Protein AF-F1LEI9-F1 (afdb_monomer)

Radius of gyration: 20.8 Å; Cα contacts (8 Å, |Δi|>4): 125; chains: 1; bounding box: 75×40×51 Å

Mean predicted aligned error: 13.38 Å

Secondary structure (DSSP, 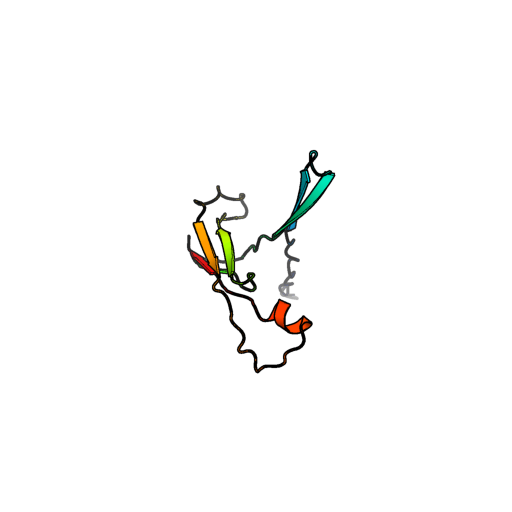8-state):
------------------EEEEEEEETTTTEEEEEEEE------S-SEEEEEEEETT-EEEE----EETTEEPPPPPPEEEEPPP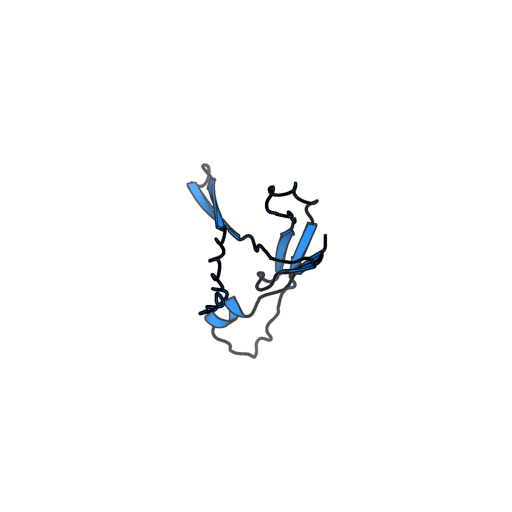----TT----HHHHHHH-EE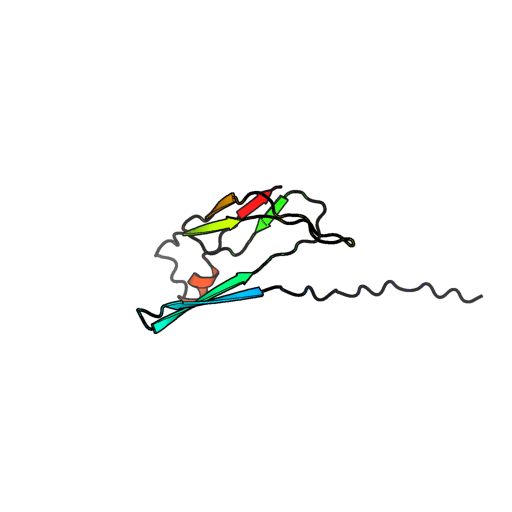EEEEE-

Foldseek 3Di:
DDDDDDDDDPPPPPPDFDKDWDWDADPVVRDIDIDIDTDDDDDDPAQKDKDKQAAAQDKDWDWDWDADPVGIHDIDDIDIDHHHFDDDPPPPPDPPVVVRRVRMGMDMDGD

Structure (mmCIF, N/CA/C/O backbone):
data_AF-F1LEI9-F1
#
_entry.id   AF-F1LEI9-F1
#
loop_
_atom_site.group_PDB
_atom_site.id
_atom_site.type_symbol
_atom_site.label_atom_id
_atom_site.label_alt_id
_atom_site.label_comp_id
_atom_site.label_asym_id
_atom_site.label_entity_id
_atom_site.label_seq_id
_atom_site.pdbx_PDB_ins_code
_atom_site.Cartn_x
_atom_site.Cartn_y
_atom_site.Cartn_z
_atom_site.occupancy
_atom_site.B_iso_or_equiv
_atom_site.auth_seq_id
_atom_site.auth_comp_id
_atom_site.auth_asym_id
_atom_site.auth_atom_id
_atom_site.pdbx_PDB_model_num
ATOM 1 N N . MET A 1 1 ? -43.268 31.889 10.400 1.00 44.09 1 MET A N 1
ATOM 2 C CA . MET A 1 1 ? -42.660 30.553 10.271 1.00 44.09 1 MET A CA 1
ATOM 3 C C . MET A 1 1 ? -41.885 30.557 8.975 1.00 44.09 1 MET A C 1
ATOM 5 O O . MET A 1 1 ? -42.514 30.563 7.929 1.00 44.09 1 MET A O 1
ATOM 9 N N . ASP A 1 2 ? -40.563 30.660 9.047 1.00 32.91 2 ASP A N 1
ATOM 10 C CA . ASP A 1 2 ? -39.696 30.488 7.885 1.00 32.91 2 ASP A CA 1
ATOM 11 C C . ASP A 1 2 ? -38.707 29.372 8.232 1.00 32.91 2 ASP A C 1
ATOM 13 O O . ASP A 1 2 ? -37.958 29.467 9.205 1.00 32.91 2 ASP A O 1
ATOM 17 N N . SER A 1 3 ? -38.838 28.248 7.531 1.00 44.34 3 SER A N 1
ATOM 18 C CA . SER A 1 3 ? -38.078 27.021 7.759 1.00 44.34 3 SER A CA 1
ATOM 19 C C . SER A 1 3 ? -36.991 26.962 6.697 1.00 44.34 3 SER A C 1
ATOM 21 O O . SER A 1 3 ? -37.179 26.410 5.617 1.00 44.34 3 SER A O 1
ATOM 23 N N . THR A 1 4 ? -35.849 27.586 6.982 1.00 45.56 4 THR A N 1
ATOM 24 C CA . THR A 1 4 ? -34.667 27.455 6.128 1.00 45.56 4 THR A CA 1
ATOM 25 C C . THR A 1 4 ? -33.970 26.139 6.466 1.00 45.56 4 THR A C 1
ATOM 27 O O . THR A 1 4 ? -33.254 26.024 7.460 1.00 45.56 4 THR A O 1
ATOM 30 N N . THR A 1 5 ? -34.206 25.121 5.642 1.00 51.44 5 THR A N 1
ATOM 31 C CA . THR A 1 5 ? -33.460 23.858 5.646 1.00 51.44 5 THR A CA 1
ATOM 32 C C . THR A 1 5 ? -31.977 24.113 5.347 1.00 51.44 5 THR A C 1
ATOM 34 O O . THR A 1 5 ? -31.674 24.693 4.300 1.00 51.44 5 THR A O 1
ATOM 37 N N . PRO A 1 6 ? -31.033 23.674 6.200 1.00 50.72 6 PRO A N 1
ATOM 38 C CA . PRO A 1 6 ? -29.614 23.824 5.915 1.00 50.72 6 PRO A CA 1
ATOM 39 C C . PRO A 1 6 ? -29.203 22.848 4.807 1.00 50.72 6 PRO A C 1
ATOM 41 O O . PRO A 1 6 ? -29.261 21.629 4.965 1.00 50.72 6 PRO A O 1
ATOM 44 N N . VAL A 1 7 ? -28.789 23.398 3.667 1.00 54.12 7 VAL A N 1
ATOM 45 C CA . VAL A 1 7 ? -28.203 22.637 2.560 1.00 54.12 7 VAL A CA 1
ATOM 46 C C . VAL A 1 7 ? -26.881 22.026 3.049 1.00 54.12 7 VAL A C 1
ATOM 48 O O . VAL A 1 7 ? -26.047 22.765 3.580 1.00 54.12 7 VAL A O 1
ATOM 51 N N . PRO A 1 8 ? -26.645 20.708 2.908 1.00 52.75 8 PRO A N 1
ATOM 52 C CA . PRO A 1 8 ? -25.402 20.102 3.362 1.00 52.75 8 PRO A CA 1
ATOM 53 C C . PRO A 1 8 ? -24.244 20.598 2.493 1.00 52.75 8 PRO A C 1
ATOM 55 O O . PRO A 1 8 ? -24.089 20.218 1.332 1.00 52.75 8 PRO A O 1
ATOM 58 N N . VAL A 1 9 ? -23.409 21.462 3.067 1.00 52.31 9 VAL A N 1
ATOM 59 C CA . VAL A 1 9 ? -22.141 21.874 2.466 1.00 52.31 9 VAL A CA 1
ATOM 60 C C . VAL A 1 9 ? -21.213 20.661 2.486 1.00 52.31 9 VAL A C 1
ATOM 62 O O . VAL A 1 9 ? -20.591 20.353 3.501 1.00 52.31 9 VAL A O 1
ATOM 65 N N . THR A 1 10 ? -21.107 19.949 1.363 1.00 50.00 10 THR A N 1
ATOM 66 C CA . THR A 1 10 ? -20.061 18.936 1.170 1.00 50.00 10 THR A CA 1
ATOM 67 C C . THR A 1 10 ? -18.702 19.626 1.116 1.00 50.00 10 THR A C 1
ATOM 69 O O . THR A 1 10 ? -18.202 20.000 0.053 1.00 50.00 10 THR A O 1
ATOM 72 N N . VAL A 1 11 ? -18.089 19.800 2.286 1.00 48.75 11 VAL A N 1
ATOM 73 C CA . VAL A 1 11 ? -16.675 20.138 2.409 1.00 48.75 11 VAL A CA 1
ATOM 74 C C . VAL A 1 11 ? -15.899 18.968 1.811 1.00 48.75 11 VAL A C 1
ATOM 76 O O . VAL A 1 11 ? -15.774 17.908 2.422 1.00 48.75 11 VAL A O 1
ATOM 79 N N . LYS A 1 12 ? -15.388 19.135 0.587 1.00 47.31 12 LYS A N 1
ATOM 80 C CA . LYS A 1 12 ? -14.403 18.210 0.017 1.00 47.31 12 LYS A CA 1
ATOM 81 C C . LYS A 1 12 ? -13.141 18.332 0.863 1.00 47.31 12 LYS A C 1
ATOM 83 O O . LYS A 1 12 ? -12.296 19.184 0.593 1.00 47.31 12 LYS A O 1
ATOM 88 N N . SER A 1 13 ? -13.053 17.521 1.917 1.00 47.50 13 SER A N 1
ATOM 89 C CA . SER A 1 13 ? -11.868 17.423 2.761 1.00 47.50 13 SER A CA 1
ATOM 90 C C . SER A 1 13 ? -10.670 17.177 1.849 1.00 47.50 13 SER A C 1
ATOM 92 O O . SER A 1 13 ? -10.589 16.159 1.155 1.00 47.50 13 SER A O 1
ATOM 94 N N . ARG A 1 14 ? -9.776 18.167 1.760 1.00 53.50 14 ARG A N 1
ATOM 95 C CA . ARG A 1 14 ? -8.536 18.026 1.003 1.00 53.50 14 ARG A CA 1
ATOM 96 C C . ARG A 1 14 ? -7.687 17.012 1.746 1.00 53.50 14 ARG A C 1
ATOM 98 O O . ARG A 1 14 ? -7.051 17.328 2.746 1.00 53.50 14 ARG A O 1
ATOM 105 N N . ARG A 1 15 ? -7.708 15.783 1.239 1.00 58.03 15 ARG A N 1
ATOM 106 C CA . ARG A 1 15 ? -6.944 14.670 1.780 1.00 58.03 15 ARG A CA 1
ATOM 107 C C . ARG A 1 15 ? -5.463 15.030 1.800 1.00 58.03 15 ARG A C 1
ATOM 109 O O . ARG A 1 15 ? -4.865 15.267 0.746 1.00 58.03 15 ARG A O 1
ATOM 116 N N . LYS A 1 16 ? -4.877 15.109 2.993 1.00 56.00 16 LYS A N 1
ATOM 117 C CA . LYS A 1 16 ? -3.456 15.409 3.160 1.00 56.00 16 LYS A CA 1
ATOM 118 C C . LYS A 1 16 ? -2.679 14.192 2.665 1.00 56.00 16 LYS A C 1
ATOM 120 O O . LYS A 1 16 ? -2.587 13.196 3.370 1.00 56.00 16 LYS A O 1
ATOM 125 N N . ARG A 1 17 ? -2.163 14.245 1.432 1.00 60.47 17 ARG A N 1
ATOM 126 C CA . ARG A 1 17 ? -1.256 13.212 0.914 1.00 60.47 17 ARG A CA 1
ATOM 127 C C . ARG A 1 17 ? -0.028 13.191 1.819 1.00 60.47 17 ARG A C 1
ATOM 129 O O . ARG A 1 17 ? 0.762 14.131 1.799 1.00 60.47 17 ARG A O 1
ATOM 136 N N . GLN A 1 18 ? 0.084 12.169 2.660 1.00 61.84 18 GLN A N 1
ATOM 137 C CA . GLN A 1 18 ? 1.269 11.970 3.479 1.00 61.84 18 GLN A CA 1
ATOM 138 C C . GLN A 1 18 ? 2.317 11.279 2.608 1.00 61.84 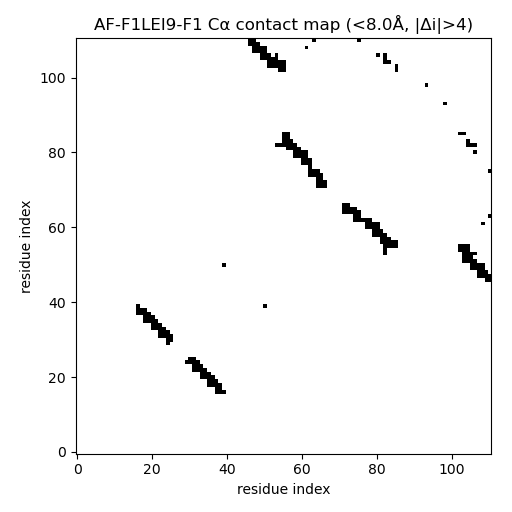18 GLN A C 1
ATOM 140 O O . GLN A 1 18 ? 2.272 10.069 2.390 1.00 61.84 18 GLN A O 1
ATOM 145 N N . THR A 1 19 ? 3.224 12.082 2.060 1.00 70.81 19 THR A N 1
ATOM 146 C CA . THR A 1 19 ? 4.416 11.608 1.360 1.00 70.81 19 THR A CA 1
ATOM 147 C C . THR A 1 19 ? 5.596 11.715 2.315 1.00 70.81 19 THR A C 1
ATOM 149 O O . THR A 1 19 ? 5.870 12.793 2.840 1.00 70.81 19 THR A O 1
ATOM 152 N N . TRP A 1 20 ? 6.292 10.606 2.534 1.00 76.00 20 TRP A N 1
ATOM 153 C CA . TRP A 1 20 ? 7.511 10.563 3.333 1.00 76.00 20 TRP A CA 1
ATOM 154 C C . TRP A 1 20 ? 8.718 10.483 2.402 1.00 76.00 20 TRP A C 1
ATOM 156 O O . TRP A 1 20 ? 8.771 9.622 1.526 1.00 76.00 20 TRP A O 1
ATOM 166 N N . LEU A 1 21 ? 9.686 11.378 2.592 1.00 83.19 21 LEU A N 1
ATOM 167 C CA . LEU A 1 21 ? 10.957 11.370 1.873 1.00 83.19 21 LEU A CA 1
ATOM 168 C C . LEU A 1 21 ? 12.050 10.903 2.831 1.00 83.19 21 LEU A C 1
ATOM 170 O O . LEU A 1 21 ? 12.310 11.558 3.838 1.00 83.19 21 LEU A O 1
ATOM 174 N N . PHE A 1 22 ? 12.694 9.785 2.514 1.00 82.31 22 PHE A N 1
ATOM 175 C CA . PHE A 1 22 ? 13.875 9.317 3.235 1.00 82.31 22 PHE A CA 1
ATOM 176 C C . PHE A 1 22 ? 15.110 9.601 2.395 1.00 82.31 22 PHE A C 1
ATOM 178 O O . PHE A 1 22 ? 15.193 9.157 1.250 1.00 82.31 22 PHE A O 1
ATOM 185 N N . VAL A 1 23 ? 16.063 10.328 2.970 1.00 89.62 23 VAL A N 1
ATOM 186 C CA . VAL A 1 23 ? 17.367 10.590 2.360 1.00 89.62 23 VAL A CA 1
ATOM 187 C C . VAL A 1 23 ? 18.395 9.741 3.091 1.00 89.62 23 VAL A C 1
ATOM 189 O O . VAL A 1 23 ? 18.549 9.865 4.303 1.00 89.62 23 VAL A O 1
ATOM 192 N N . THR A 1 24 ? 19.079 8.860 2.372 1.00 89.38 24 THR A N 1
ATOM 193 C CA . THR A 1 24 ? 20.210 8.095 2.905 1.00 89.38 24 THR A CA 1
ATOM 194 C C . THR A 1 24 ? 21.489 8.646 2.300 1.00 89.38 24 THR A C 1
ATOM 196 O O . THR A 1 24 ? 21.611 8.656 1.076 1.00 89.38 24 THR A O 1
ATOM 199 N N . HIS A 1 25 ? 22.432 9.071 3.133 1.00 91.44 25 HIS A N 1
ATOM 200 C CA . HIS A 1 25 ? 23.778 9.444 2.703 1.00 91.44 25 HIS A CA 1
ATOM 201 C C . HIS A 1 25 ? 24.731 8.289 2.993 1.00 91.44 25 HIS A C 1
ATOM 203 O O . HIS A 1 25 ? 24.749 7.764 4.107 1.00 91.44 25 HIS A O 1
ATOM 209 N N . ASP A 1 26 ? 25.473 7.869 1.981 1.00 90.81 26 ASP A N 1
ATOM 210 C CA . ASP A 1 26 ? 26.567 6.923 2.115 1.00 90.81 26 ASP A CA 1
ATOM 211 C C . ASP A 1 26 ? 27.864 7.718 2.276 1.00 90.81 26 ASP A C 1
ATOM 213 O O . ASP A 1 26 ? 28.343 8.365 1.347 1.00 90.81 26 ASP A O 1
ATOM 217 N N . SER A 1 27 ? 28.443 7.675 3.472 1.00 90.88 27 SER A N 1
ATOM 218 C CA . SER A 1 27 ? 29.682 8.386 3.782 1.00 90.88 27 SER A CA 1
ATOM 219 C C . SER A 1 27 ? 30.913 7.796 3.089 1.00 90.88 27 SER A C 1
ATOM 221 O O . SER A 1 27 ? 31.928 8.485 2.994 1.00 90.88 27 SER A O 1
ATOM 223 N N . SER A 1 28 ? 30.842 6.554 2.597 1.00 91.62 28 SER A N 1
ATOM 224 C CA . SER A 1 28 ? 31.953 5.890 1.904 1.00 91.62 28 SER A CA 1
ATOM 225 C C . SER A 1 28 ? 32.063 6.299 0.434 1.00 91.62 28 SER A C 1
ATOM 227 O O . SER A 1 28 ? 33.167 6.431 -0.089 1.00 91.62 28 SER A O 1
ATOM 229 N N . THR A 1 29 ? 30.925 6.553 -0.214 1.00 92.56 29 THR A N 1
ATOM 230 C CA . THR A 1 29 ? 30.837 6.988 -1.619 1.00 92.56 29 THR A CA 1
ATOM 231 C C . THR A 1 29 ? 30.502 8.476 -1.761 1.00 92.56 29 THR A C 1
ATOM 233 O O . THR A 1 29 ? 3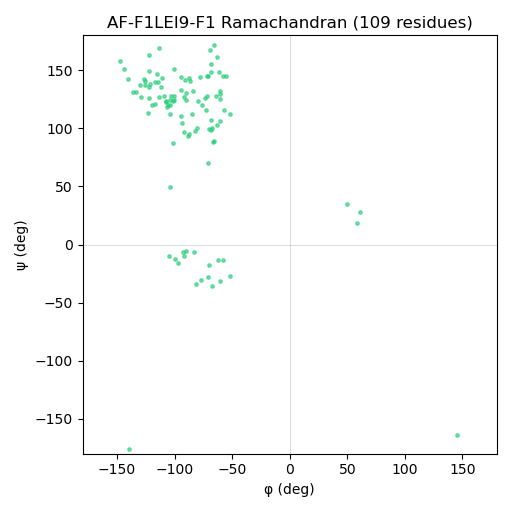0.615 9.029 -2.849 1.00 92.56 29 THR A O 1
ATOM 236 N N . ASN A 1 30 ? 30.141 9.143 -0.657 1.00 90.12 30 ASN A N 1
ATOM 237 C CA . ASN A 1 30 ? 29.571 10.492 -0.607 1.00 90.12 30 ASN A CA 1
ATOM 238 C C . ASN A 1 30 ? 28.256 10.641 -1.405 1.00 90.12 30 ASN A C 1
ATOM 240 O O . ASN A 1 30 ? 27.830 11.755 -1.718 1.00 90.12 30 ASN A O 1
ATOM 244 N N . ASP A 1 31 ? 27.590 9.527 -1.711 1.00 90.88 31 ASP A N 1
ATOM 245 C CA . ASP A 1 31 ? 26.348 9.519 -2.473 1.00 90.88 31 ASP A CA 1
ATOM 246 C C . ASP A 1 31 ? 25.126 9.694 -1.565 1.00 90.88 31 ASP A C 1
ATOM 248 O O . ASP A 1 31 ? 25.049 9.167 -0.457 1.00 90.88 31 ASP A O 1
ATOM 252 N N . SER A 1 32 ? 24.117 10.419 -2.054 1.00 90.81 32 SER A N 1
ATOM 253 C CA . SER A 1 32 ? 22.813 10.548 -1.392 1.00 90.81 32 SER A CA 1
ATOM 254 C C . SER A 1 32 ? 21.724 9.894 -2.232 1.00 90.81 32 SER A C 1
ATOM 256 O O . SER A 1 32 ? 21.541 10.248 -3.396 1.00 90.81 32 SER A O 1
ATOM 258 N N . THR A 1 33 ? 20.942 8.986 -1.644 1.00 86.44 33 THR A N 1
ATOM 259 C CA . THR A 1 33 ? 19.759 8.404 -2.298 1.00 86.44 33 THR A CA 1
ATOM 260 C C . THR A 1 33 ? 18.478 8.870 -1.621 1.00 86.44 33 THR A C 1
ATOM 262 O O . THR A 1 33 ? 18.390 8.896 -0.396 1.00 86.44 33 THR A O 1
ATOM 265 N N . ILE A 1 34 ? 17.480 9.252 -2.421 1.00 83.50 34 ILE A N 1
ATOM 266 C CA . ILE A 1 34 ? 16.172 9.717 -1.943 1.00 83.50 34 ILE A CA 1
ATOM 267 C C . ILE A 1 34 ? 15.126 8.653 -2.270 1.00 83.50 34 ILE A C 1
ATOM 269 O O . ILE A 1 34 ? 15.003 8.223 -3.419 1.00 83.50 34 ILE A O 1
ATOM 273 N N . ARG A 1 35 ? 14.352 8.237 -1.266 1.00 79.25 35 ARG A N 1
ATOM 274 C CA . ARG A 1 35 ? 13.230 7.304 -1.412 1.00 79.25 35 ARG A CA 1
ATOM 275 C C . ARG A 1 35 ? 11.936 7.971 -0.976 1.00 79.25 35 ARG A C 1
ATOM 277 O O . ARG A 1 35 ? 11.794 8.367 0.178 1.00 79.25 35 ARG A O 1
ATOM 284 N N . GLU A 1 36 ? 10.994 8.064 -1.906 1.00 77.38 36 GLU A N 1
ATOM 285 C CA . GLU A 1 36 ? 9.640 8.539 -1.648 1.00 77.38 36 GLU A CA 1
ATOM 286 C C . GLU A 1 36 ? 8.730 7.367 -1.270 1.00 77.38 36 GLU A C 1
ATOM 288 O O . GLU A 1 36 ? 8.670 6.360 -1.979 1.00 77.38 36 GLU A O 1
ATOM 293 N N . PHE A 1 37 ? 7.997 7.514 -0.170 1.00 71.56 37 PHE A N 1
ATOM 294 C CA . PHE A 1 37 ? 6.923 6.613 0.226 1.00 71.56 37 PHE A CA 1
ATOM 295 C C . PHE A 1 37 ? 5.611 7.384 0.231 1.00 71.56 37 PHE A C 1
ATOM 297 O O . PHE A 1 37 ? 5.456 8.375 0.947 1.00 71.56 37 PHE A O 1
ATOM 304 N N . LYS A 1 38 ? 4.660 6.912 -0.571 1.00 72.62 38 LYS A N 1
ATOM 305 C CA . LYS A 1 38 ? 3.314 7.468 -0.669 1.00 72.62 38 LYS A CA 1
ATOM 306 C C . LYS A 1 38 ? 2.338 6.513 -0.001 1.00 72.62 38 LYS A C 1
ATOM 308 O O . LYS A 1 38 ? 2.247 5.355 -0.401 1.00 72.62 38 LYS A O 1
ATOM 313 N N . PHE A 1 39 ? 1.607 7.010 0.990 1.00 74.75 39 PHE A N 1
ATOM 314 C CA . PHE A 1 39 ? 0.502 6.271 1.587 1.00 74.75 39 PHE A CA 1
ATOM 315 C C . PHE A 1 39 ? -0.794 6.595 0.849 1.00 74.75 39 PHE A C 1
ATOM 317 O O . PHE A 1 39 ? -1.182 7.761 0.734 1.00 74.75 39 PHE A O 1
ATOM 324 N N . ASP A 1 40 ? -1.463 5.553 0.361 1.00 76.81 40 ASP A N 1
ATOM 325 C CA . ASP A 1 40 ? -2.830 5.653 -0.129 1.00 76.81 40 ASP A CA 1
ATOM 326 C C . ASP A 1 40 ? -3.771 5.348 1.032 1.00 76.81 40 ASP A C 1
ATOM 328 O O . ASP A 1 40 ? -4.039 4.204 1.384 1.00 76.81 40 ASP A O 1
ATOM 332 N N . GLU A 1 41 ? -4.251 6.409 1.663 1.00 79.75 41 GLU A N 1
ATOM 333 C CA . GLU A 1 41 ? -5.355 6.306 2.604 1.00 79.75 41 GLU A CA 1
ATOM 334 C C . GLU A 1 41 ? -6.631 6.019 1.795 1.00 79.75 41 GLU A C 1
ATOM 336 O O . GLU A 1 41 ? -6.790 6.525 0.679 1.00 79.75 41 GLU A O 1
ATOM 341 N N . LEU A 1 42 ? -7.570 5.232 2.320 1.00 82.50 42 LEU A N 1
ATOM 342 C CA . LEU A 1 42 ? -8.851 4.935 1.666 1.00 82.50 42 LEU A CA 1
ATOM 343 C C . LEU A 1 42 ? -9.975 5.032 2.701 1.00 82.50 42 LEU A C 1
ATOM 345 O O . LEU A 1 42 ? -9.847 4.513 3.800 1.00 82.50 42 LEU A O 1
ATOM 349 N N . ASN A 1 43 ? -11.051 5.750 2.364 1.00 84.19 43 ASN A N 1
ATOM 350 C CA . ASN A 1 43 ? -12.240 5.802 3.216 1.00 84.19 43 ASN A CA 1
ATOM 351 C C . ASN A 1 43 ? -13.127 4.641 2.793 1.00 84.19 43 ASN A C 1
ATOM 353 O O . ASN A 1 43 ? -13.869 4.770 1.820 1.00 84.19 43 ASN A O 1
ATOM 357 N N . THR A 1 44 ? -12.983 3.502 3.458 1.00 81.75 44 THR A N 1
ATOM 358 C CA . THR A 1 44 ? -13.730 2.303 3.102 1.00 81.75 44 THR A CA 1
ATOM 359 C C . THR A 1 44 ? -14.113 1.496 4.335 1.00 81.75 44 THR A C 1
ATOM 361 O O . THR A 1 44 ? -13.435 1.543 5.361 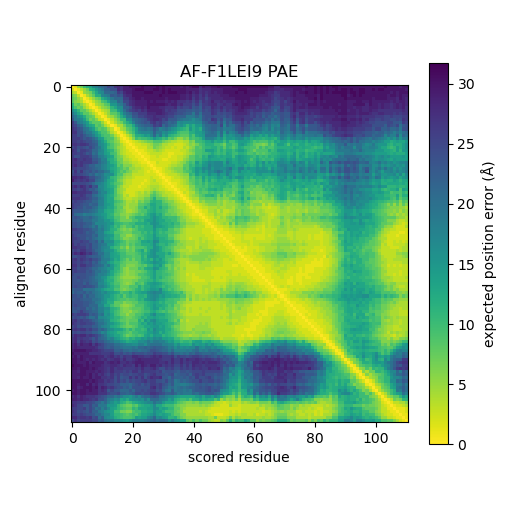1.00 81.75 44 THR A O 1
ATOM 364 N N . THR A 1 45 ? -15.229 0.784 4.223 1.00 84.12 45 THR A N 1
ATOM 365 C CA . THR A 1 45 ? -15.614 -0.315 5.116 1.00 84.12 45 THR A CA 1
ATOM 366 C C . THR A 1 45 ? -15.154 -1.669 4.574 1.00 84.12 45 THR A C 1
ATOM 368 O O . THR A 1 45 ? -15.325 -2.683 5.244 1.00 84.12 45 THR A O 1
ATOM 371 N N . ASP A 1 46 ? -14.610 -1.690 3.356 1.00 84.56 46 ASP A N 1
ATOM 372 C CA . ASP A 1 46 ? -14.115 -2.889 2.699 1.00 84.56 46 ASP A CA 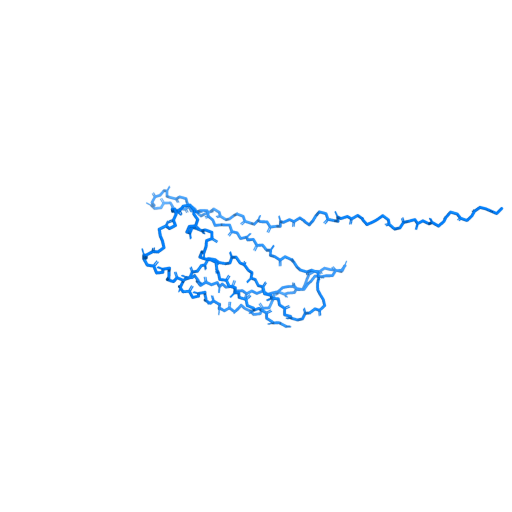1
ATOM 373 C C . ASP A 1 46 ? -12.816 -3.356 3.351 1.00 84.56 46 ASP A C 1
ATOM 375 O O . ASP A 1 46 ? -11.949 -2.566 3.728 1.00 84.56 46 ASP A O 1
ATOM 379 N N . THR A 1 47 ? -12.650 -4.670 3.397 1.00 87.88 47 THR A N 1
ATOM 380 C CA . THR A 1 47 ? -11.421 -5.330 3.846 1.00 87.88 47 THR A CA 1
ATOM 381 C C . THR A 1 47 ? -10.374 -5.434 2.742 1.00 87.88 47 THR A C 1
ATOM 383 O O . THR A 1 47 ? -9.248 -5.844 3.004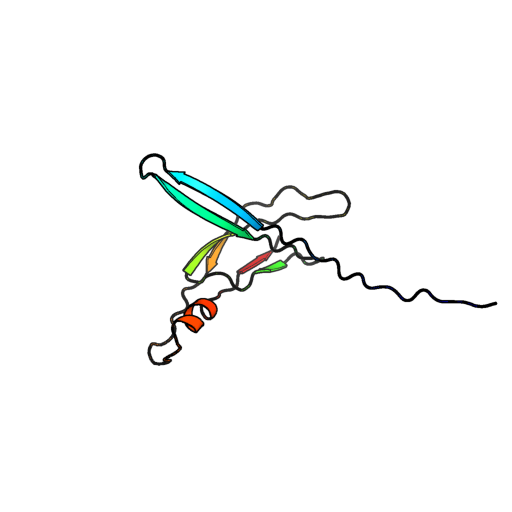 1.00 87.88 47 THR A O 1
ATOM 386 N N . CYS A 1 48 ? -10.713 -5.054 1.506 1.00 86.44 48 CYS A N 1
ATOM 387 C CA . CYS A 1 48 ? -9.844 -5.165 0.341 1.00 86.44 48 CYS A CA 1
ATOM 388 C C . CYS A 1 48 ? -9.691 -3.832 -0.397 1.00 86.44 48 CYS A C 1
ATOM 390 O O . CYS A 1 48 ? -10.654 -3.096 -0.599 1.00 86.44 48 CYS A O 1
ATOM 392 N N . ALA A 1 49 ? -8.484 -3.566 -0.891 1.00 86.88 49 ALA A N 1
ATOM 393 C CA . ALA A 1 49 ? -8.171 -2.414 -1.721 1.00 86.88 49 ALA A CA 1
ATOM 394 C C . ALA A 1 49 ? -7.203 -2.786 -2.848 1.00 86.88 49 ALA A C 1
ATOM 396 O O . ALA A 1 49 ? -6.266 -3.559 -2.654 1.00 86.88 49 ALA A O 1
ATOM 397 N N . THR A 1 50 ? -7.391 -2.196 -4.029 1.00 87.38 50 THR A N 1
ATOM 398 C CA . THR A 1 50 ? -6.467 -2.356 -5.159 1.00 87.38 50 THR A CA 1
ATOM 399 C C . THR A 1 50 ? -5.608 -1.110 -5.321 1.00 87.38 50 THR A C 1
ATOM 401 O O . THR A 1 50 ? -6.099 -0.054 -5.723 1.00 87.38 50 THR A O 1
ATOM 404 N N . LEU A 1 51 ? -4.312 -1.258 -5.060 1.00 85.81 51 LEU A N 1
ATOM 405 C CA . LEU A 1 51 ? -3.280 -0.283 -5.384 1.00 85.81 51 LEU A CA 1
ATOM 406 C C . LEU A 1 51 ? -3.064 -0.282 -6.897 1.00 85.81 51 LEU A C 1
ATOM 408 O O . LEU A 1 51 ? -2.861 -1.339 -7.498 1.00 85.81 51 LEU A O 1
ATOM 412 N N . ARG A 1 52 ? -3.124 0.901 -7.505 1.00 83.81 52 ARG A N 1
ATOM 413 C CA . ARG A 1 52 ? -2.944 1.108 -8.947 1.00 83.81 52 ARG A CA 1
ATOM 414 C C . ARG A 1 52 ? -1.676 1.906 -9.207 1.00 83.81 52 ARG A C 1
ATOM 416 O O . ARG A 1 52 ? -1.090 2.460 -8.281 1.00 83.81 52 ARG A O 1
ATOM 423 N N . ASP A 1 53 ? -1.270 1.968 -10.468 1.00 79.38 53 ASP A N 1
ATOM 424 C CA . ASP A 1 53 ? -0.147 2.800 -10.908 1.00 79.38 53 ASP A CA 1
ATOM 425 C C . ASP A 1 53 ? 1.197 2.427 -10.258 1.00 79.38 53 ASP A C 1
ATOM 427 O O . ASP A 1 53 ? 2.103 3.252 -10.125 1.00 79.38 53 ASP A O 1
ATOM 431 N N . LEU A 1 54 ? 1.353 1.154 -9.874 1.00 81.56 54 LEU A N 1
ATOM 432 C CA . LEU A 1 54 ? 2.608 0.641 -9.340 1.00 81.56 54 LEU A CA 1
ATOM 433 C C . LEU A 1 54 ? 3.593 0.394 -10.475 1.00 81.56 54 LEU A C 1
ATOM 435 O O . LEU A 1 54 ? 3.231 -0.077 -11.550 1.00 81.56 54 LEU A O 1
ATOM 439 N N . ARG A 1 55 ? 4.872 0.651 -10.225 1.00 82.00 55 ARG A N 1
ATOM 440 C CA . ARG A 1 55 ? 5.938 0.366 -11.180 1.00 82.00 55 ARG A CA 1
ATOM 441 C C . ARG A 1 55 ? 5.962 -1.133 -11.482 1.00 82.00 55 ARG A C 1
ATOM 443 O O . ARG A 1 55 ? 5.989 -1.951 -10.564 1.00 82.00 55 ARG A O 1
ATOM 450 N N . SER A 1 56 ? 5.973 -1.489 -12.763 1.00 83.44 56 SER A N 1
ATOM 451 C CA . SER A 1 56 ? 6.129 -2.881 -13.208 1.00 83.44 56 SER A CA 1
ATOM 452 C C . SER A 1 56 ? 7.481 -3.477 -12.800 1.00 83.44 56 SER A C 1
ATOM 454 O O . SER A 1 56 ? 8.426 -2.739 -12.498 1.00 83.44 56 SER A O 1
ATOM 456 N N . ALA A 1 57 ? 7.575 -4.809 -12.801 1.00 82.31 57 ALA A N 1
ATOM 457 C CA . ALA A 1 57 ? 8.783 -5.565 -12.449 1.00 82.31 57 ALA A CA 1
ATOM 458 C C . ALA A 1 57 ? 9.430 -5.124 -11.118 1.00 82.31 57 ALA A C 1
ATOM 460 O O . ALA A 1 57 ? 10.655 -5.084 -10.986 1.00 82.31 57 ALA A O 1
ATOM 461 N N . THR A 1 58 ? 8.611 -4.730 -10.141 1.00 82.25 58 THR A N 1
ATOM 462 C CA . THR A 1 58 ? 9.066 -4.181 -8.860 1.00 82.25 58 THR A CA 1
ATOM 463 C C . THR A 1 58 ? 8.455 -4.968 -7.705 1.00 82.25 58 THR A C 1
ATOM 465 O O . THR A 1 58 ? 7.274 -5.316 -7.717 1.00 82.25 58 THR A O 1
ATOM 468 N N . ARG A 1 59 ? 9.275 -5.256 -6.688 1.00 86.19 59 ARG A N 1
ATOM 469 C CA . ARG A 1 59 ? 8.834 -5.896 -5.447 1.00 86.19 59 ARG A CA 1
ATOM 470 C C . ARG A 1 59 ? 8.466 -4.832 -4.416 1.00 86.19 59 ARG A C 1
ATOM 472 O O . ARG A 1 59 ? 9.274 -3.959 -4.107 1.00 86.19 59 ARG A O 1
ATOM 479 N N . TYR A 1 60 ? 7.265 -4.943 -3.875 1.00 87.06 60 TYR A N 1
ATOM 480 C CA . TYR A 1 60 ? 6.677 -4.074 -2.869 1.00 87.06 60 TYR A CA 1
ATOM 481 C C . TYR A 1 60 ? 6.535 -4.811 -1.540 1.00 87.06 60 TYR A C 1
ATOM 483 O O . TYR A 1 60 ? 6.215 -6.000 -1.499 1.00 87.06 60 TYR A O 1
ATOM 491 N N . ILE A 1 61 ? 6.757 -4.078 -0.451 1.00 88.75 61 ILE A N 1
ATOM 492 C CA . ILE A 1 61 ? 6.382 -4.491 0.900 1.00 88.75 61 ILE A CA 1
ATOM 493 C C . ILE A 1 61 ? 5.106 -3.733 1.241 1.00 88.75 61 ILE A C 1
ATOM 495 O O . ILE A 1 61 ? 5.095 -2.504 1.179 1.00 88.75 61 ILE A O 1
ATOM 499 N N . VAL A 1 62 ? 4.051 -4.456 1.589 1.00 87.81 62 VAL A N 1
ATOM 500 C CA . VAL A 1 62 ? 2.730 -3.888 1.852 1.00 87.81 62 VAL A CA 1
ATOM 501 C C . VAL A 1 62 ? 2.294 -4.234 3.270 1.00 87.81 62 VAL A C 1
ATOM 503 O O . VAL A 1 62 ? 2.500 -5.353 3.734 1.00 87.81 62 VAL A O 1
ATOM 506 N N . TYR A 1 63 ? 1.703 -3.269 3.961 1.00 88.75 63 TYR A N 1
ATOM 507 C CA . TYR A 1 63 ? 1.036 -3.440 5.247 1.00 88.75 63 TYR A CA 1
ATOM 508 C C . TYR A 1 63 ? -0.123 -2.446 5.325 1.00 88.75 63 TYR A C 1
ATOM 510 O O . TYR A 1 63 ? -0.123 -1.440 4.610 1.00 88.75 63 TYR A O 1
ATOM 518 N N . VAL A 1 64 ? -1.100 -2.727 6.181 1.00 88.69 64 VAL A N 1
ATOM 519 C CA . VAL A 1 64 ? -2.282 -1.880 6.361 1.00 88.69 64 VAL A CA 1
ATOM 520 C C . VAL A 1 64 ? -2.412 -1.432 7.810 1.00 88.69 64 VAL A C 1
ATOM 522 O O . VAL A 1 64 ? -1.994 -2.127 8.736 1.00 88.69 64 VAL A O 1
ATOM 525 N N . THR A 1 65 ? -2.988 -0.250 7.995 1.00 89.00 65 THR A N 1
ATOM 526 C CA . THR A 1 65 ? -3.363 0.320 9.293 1.00 89.00 65 THR A CA 1
ATOM 527 C C . THR A 1 65 ? -4.778 0.863 9.172 1.00 89.00 65 THR A C 1
ATOM 529 O O . THR A 1 65 ? -5.059 1.609 8.232 1.00 89.00 65 THR A O 1
ATOM 532 N N . ALA A 1 66 ? -5.654 0.526 10.113 1.00 88.94 66 ALA A N 1
ATOM 533 C CA . ALA A 1 66 ? -6.998 1.085 10.172 1.00 88.94 66 ALA A CA 1
ATOM 534 C C . ALA A 1 66 ? -6.980 2.397 10.963 1.00 88.94 66 ALA A C 1
ATOM 536 O O . ALA A 1 66 ? -6.285 2.494 11.971 1.00 88.94 66 ALA A O 1
ATOM 537 N N . SER A 1 67 ? -7.741 3.402 10.535 1.00 87.38 67 SER A N 1
ATOM 538 C CA . SER A 1 67 ? -7.837 4.687 11.235 1.00 87.38 67 SER A CA 1
ATOM 539 C C . SER A 1 67 ? -9.297 5.079 11.444 1.00 87.38 67 SER A C 1
ATOM 541 O O . SER A 1 67 ? -10.123 4.902 10.549 1.00 87.38 67 SER A O 1
ATOM 543 N N . ASN A 1 68 ? -9.623 5.583 12.633 1.00 88.06 68 ASN A N 1
ATOM 544 C CA . ASN A 1 68 ? -10.937 6.116 12.985 1.00 88.06 68 ASN A CA 1
ATOM 545 C C . ASN A 1 68 ? -10.791 7.392 13.841 1.00 88.06 68 ASN A C 1
ATOM 547 O O . ASN A 1 68 ? -9.686 7.869 14.090 1.00 88.06 68 ASN A O 1
ATOM 551 N N . GLY A 1 69 ? -11.910 7.949 14.318 1.00 88.94 69 GLY A N 1
ATOM 552 C CA . GLY A 1 69 ? -11.906 9.171 15.138 1.00 88.94 69 GLY A CA 1
ATOM 553 C C . GLY A 1 69 ? -11.162 9.066 16.479 1.00 88.94 69 GLY A C 1
ATOM 554 O O . GLY A 1 69 ? -10.886 10.094 17.088 1.00 88.94 69 GLY A O 1
ATOM 555 N N . PHE A 1 70 ? -10.820 7.855 16.931 1.00 89.94 70 PHE A N 1
ATOM 556 C CA . PHE A 1 70 ? -10.076 7.605 18.170 1.00 89.94 70 PHE A CA 1
ATOM 557 C C . PHE A 1 70 ? -8.573 7.414 17.938 1.00 89.94 70 PHE A C 1
ATOM 559 O O . PHE A 1 70 ? -7.797 7.485 18.889 1.00 89.94 70 PHE A O 1
ATOM 566 N N . GLY A 1 71 ? -8.146 7.172 16.697 1.00 86.94 71 GLY A N 1
ATOM 567 C CA . GLY A 1 71 ? -6.740 6.983 16.361 1.00 86.94 71 GLY A CA 1
ATOM 568 C C . GLY A 1 71 ? -6.514 5.968 15.248 1.00 86.94 71 GLY A C 1
ATOM 569 O O . GLY A 1 71 ? -7.418 5.610 14.498 1.00 86.94 71 GLY A O 1
ATOM 570 N N . THR A 1 72 ? -5.266 5.513 15.140 1.00 89.75 72 THR A N 1
ATOM 571 C CA . THR A 1 72 ? -4.821 4.539 14.134 1.00 89.75 72 THR A CA 1
ATOM 572 C C . THR A 1 72 ? -4.397 3.243 14.821 1.00 89.75 72 THR A C 1
ATOM 574 O O . THR A 1 72 ? -3.782 3.278 15.886 1.00 89.75 72 THR A O 1
ATOM 577 N N . SER A 1 73 ? -4.742 2.101 14.231 1.00 90.62 73 SER A N 1
ATOM 578 C CA . SER A 1 73 ? -4.386 0.777 14.730 1.00 90.62 73 SER A CA 1
ATOM 579 C C . SER A 1 73 ? -2.889 0.503 14.596 1.00 90.62 73 SER A C 1
ATOM 581 O O . SER A 1 73 ? -2.164 1.171 13.855 1.00 90.62 73 SER A O 1
ATOM 583 N N . VAL A 1 74 ? -2.433 -0.565 15.250 1.00 92.25 74 VAL A N 1
ATOM 584 C CA . VAL A 1 74 ? -1.135 -1.165 14.926 1.00 92.25 74 VAL A CA 1
ATOM 585 C C . VAL A 1 74 ? -1.125 -1.671 13.473 1.00 92.25 74 VAL A C 1
ATOM 587 O O . VAL A 1 74 ? -2.184 -2.052 12.956 1.00 92.25 74 VAL A O 1
ATOM 590 N N . PRO A 1 75 ? 0.037 -1.655 12.796 1.00 91.06 75 PRO A N 1
ATOM 591 C CA . PRO A 1 75 ? 0.157 -2.1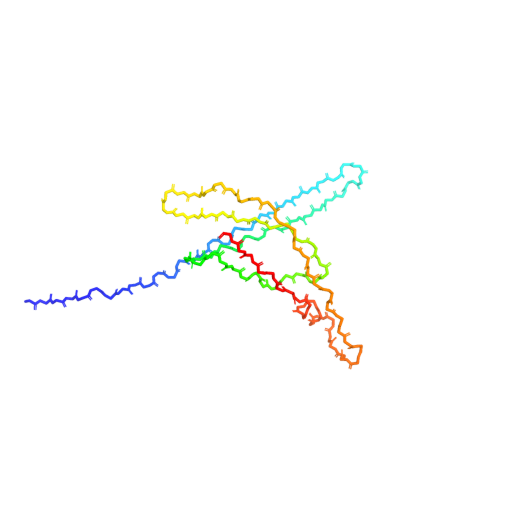61 11.434 1.00 91.06 75 PRO A CA 1
ATOM 592 C C . PRO A 1 75 ? -0.013 -3.680 11.375 1.00 91.06 75 PRO A C 1
ATOM 594 O O . PRO A 1 75 ? 0.386 -4.401 12.291 1.00 91.06 75 PRO A O 1
ATOM 597 N N . SER A 1 76 ? -0.556 -4.164 10.258 1.00 91.81 76 SER A N 1
ATOM 598 C CA . SER A 1 76 ? -0.623 -5.593 9.950 1.00 91.81 76 SER A CA 1
ATOM 599 C C . SER A 1 76 ? 0.766 -6.212 9.748 1.00 91.81 76 SER A C 1
ATOM 601 O O . SER A 1 76 ? 1.781 -5.522 9.594 1.00 91.81 76 SER A O 1
ATOM 603 N N . SER A 1 77 ? 0.810 -7.543 9.639 1.00 91.94 77 SER A N 1
ATOM 604 C CA . SER A 1 77 ? 1.984 -8.237 9.105 1.00 91.94 77 SER A CA 1
ATOM 605 C C . SER A 1 77 ? 2.338 -7.710 7.711 1.00 91.94 77 SER A C 1
ATOM 607 O O . SER A 1 77 ? 1.466 -7.352 6.916 1.00 91.94 77 SER A O 1
ATOM 609 N N . ARG A 1 78 ? 3.640 -7.659 7.421 1.00 90.81 78 ARG A N 1
ATOM 610 C CA . ARG A 1 78 ? 4.164 -7.193 6.136 1.00 90.81 78 ARG A CA 1
ATOM 611 C C . ARG A 1 78 ? 4.042 -8.302 5.096 1.00 90.81 78 ARG A C 1
ATOM 613 O O . ARG A 1 78 ? 4.607 -9.377 5.280 1.00 90.81 78 ARG A O 1
ATOM 620 N N . ALA A 1 79 ? 3.366 -8.016 3.993 1.00 88.25 79 ALA A N 1
ATOM 621 C CA . ALA A 1 79 ? 3.260 -8.895 2.838 1.00 88.25 79 ALA A CA 1
ATOM 622 C C . ALA A 1 79 ? 4.219 -8.455 1.723 1.00 88.25 79 ALA A C 1
ATOM 624 O O . ALA A 1 79 ? 4.535 -7.272 1.581 1.00 88.25 79 ALA A O 1
ATOM 625 N N . LEU A 1 80 ? 4.675 -9.414 0.916 1.00 90.56 80 LEU A N 1
ATOM 626 C CA . LEU A 1 80 ? 5.497 -9.157 -0.265 1.00 90.56 80 LEU A CA 1
ATOM 627 C C . LEU A 1 80 ? 4.637 -9.312 -1.515 1.00 90.56 80 LEU A C 1
ATOM 629 O O . LEU A 1 80 ? 4.115 -10.392 -1.772 1.00 90.56 80 LEU A O 1
ATOM 633 N N . ALA A 1 81 ? 4.534 -8.245 -2.300 1.00 88.06 81 ALA A N 1
ATOM 634 C CA . ALA A 1 81 ? 3.842 -8.238 -3.582 1.00 88.06 81 ALA A CA 1
ATOM 635 C C . ALA A 1 81 ? 4.843 -7.936 -4.698 1.00 88.06 81 ALA A C 1
ATOM 637 O O . ALA A 1 81 ? 5.719 -7.091 -4.533 1.00 88.06 81 ALA A O 1
ATOM 638 N N . ALA A 1 82 ? 4.739 -8.613 -5.835 1.00 87.31 82 ALA A N 1
ATOM 639 C CA . ALA A 1 82 ? 5.568 -8.332 -7.001 1.00 87.31 82 ALA A CA 1
ATOM 640 C C . ALA A 1 82 ? 4.671 -7.991 -8.187 1.00 87.31 82 ALA A C 1
ATOM 642 O O . ALA A 1 82 ? 3.663 -8.655 -8.421 1.00 87.31 82 ALA A O 1
ATOM 643 N N . THR A 1 83 ? 5.036 -6.947 -8.921 1.00 86.88 83 THR A N 1
ATOM 644 C CA . THR A 1 83 ? 4.363 -6.575 -10.162 1.00 86.88 83 THR A CA 1
ATOM 645 C C . THR A 1 83 ? 5.029 -7.260 -11.348 1.00 86.88 83 THR A C 1
ATOM 647 O O . THR A 1 83 ? 6.254 -7.394 -11.404 1.00 86.88 83 THR A O 1
ATOM 650 N N . ASN A 1 84 ? 4.223 -7.694 -12.314 1.00 82.44 84 ASN A N 1
ATOM 651 C CA . ASN A 1 84 ? 4.730 -8.357 -13.511 1.00 82.44 84 ASN A CA 1
ATOM 652 C C . ASN A 1 84 ? 5.520 -7.379 -14.389 1.00 82.44 84 ASN A C 1
ATOM 654 O O . ASN A 1 84 ? 5.321 -6.163 -14.340 1.00 82.44 84 ASN A O 1
ATOM 658 N N . ALA A 1 85 ? 6.431 -7.910 -15.203 1.00 76.06 85 ALA A N 1
ATOM 659 C CA . ALA A 1 85 ? 7.065 -7.130 -16.254 1.00 76.06 85 ALA A CA 1
ATOM 660 C C . ALA A 1 85 ? 6.076 -6.967 -17.412 1.00 76.06 85 ALA A C 1
ATOM 662 O O . ALA A 1 85 ? 5.633 -7.955 -17.997 1.00 76.06 85 ALA A O 1
ATOM 663 N N . ILE A 1 86 ? 5.734 -5.726 -17.753 1.00 68.69 86 ILE A N 1
ATOM 664 C CA . ILE A 1 86 ? 4.959 -5.449 -18.960 1.00 68.69 86 ILE A CA 1
ATOM 665 C C . ILE A 1 86 ? 5.952 -5.368 -20.122 1.00 68.69 86 ILE A C 1
ATOM 667 O O . ILE A 1 86 ? 6.790 -4.468 -20.183 1.00 68.69 86 ILE A O 1
ATOM 671 N N . VAL A 1 87 ? 5.886 -6.341 -21.028 1.00 64.38 87 VAL A N 1
ATOM 672 C CA . VAL A 1 87 ? 6.672 -6.346 -22.266 1.00 64.38 87 VAL A CA 1
ATOM 673 C C . VAL A 1 87 ? 5.814 -5.714 -23.352 1.00 64.38 87 VAL A C 1
ATOM 675 O O . VAL A 1 87 ? 4.862 -6.322 -23.834 1.00 64.38 87 VAL A O 1
ATOM 678 N N . THR A 1 88 ? 6.117 -4.473 -23.727 1.00 61.09 88 THR A N 1
ATOM 679 C CA . THR A 1 88 ? 5.477 -3.852 -24.892 1.00 61.09 88 THR A CA 1
ATOM 680 C C . THR A 1 88 ? 6.064 -4.487 -26.159 1.00 61.09 88 THR A C 1
ATOM 682 O O . THR A 1 88 ? 7.291 -4.496 -26.298 1.00 61.09 88 THR A O 1
ATOM 685 N N . PRO A 1 89 ? 5.251 -5.025 -27.090 1.00 55.69 89 PRO A N 1
ATOM 686 C CA . PRO A 1 89 ? 5.771 -5.550 -28.347 1.00 55.69 89 PRO A CA 1
ATOM 687 C C . PRO A 1 89 ? 6.475 -4.428 -29.123 1.00 55.69 89 PRO A C 1
ATOM 689 O O . PRO A 1 89 ? 5.954 -3.322 -29.267 1.00 55.69 89 PRO A O 1
ATOM 692 N N . SER A 1 90 ? 7.679 -4.723 -29.614 1.00 55.62 90 SER A N 1
ATOM 693 C CA . SER A 1 90 ? 8.641 -3.777 -30.203 1.00 55.62 90 SER A CA 1
ATOM 694 C C . SER A 1 90 ? 8.132 -2.978 -31.411 1.00 55.62 90 SER A C 1
ATOM 696 O O . SER A 1 90 ? 8.763 -1.993 -31.783 1.00 55.62 90 SER A O 1
ATOM 698 N N . ASN A 1 91 ? 6.999 -3.367 -32.004 1.00 58.84 91 ASN A N 1
ATOM 699 C CA . ASN A 1 91 ? 6.423 -2.736 -33.194 1.00 58.84 91 ASN A CA 1
ATOM 700 C C . ASN A 1 91 ? 5.438 -1.587 -32.887 1.00 58.84 91 ASN A C 1
ATOM 702 O O . ASN A 1 91 ? 4.992 -0.886 -33.790 1.00 58.84 91 ASN A O 1
ATOM 706 N N . ALA A 1 92 ? 5.101 -1.345 -31.617 1.00 57.72 92 ALA A N 1
ATOM 707 C CA . ALA A 1 92 ? 4.402 -0.125 -31.226 1.00 57.72 92 ALA A CA 1
ATOM 708 C C . ALA A 1 92 ? 5.449 0.963 -30.947 1.00 57.72 92 ALA A C 1
ATOM 710 O O . ALA A 1 92 ? 6.022 1.032 -29.856 1.00 57.72 92 ALA A O 1
ATOM 711 N N . SER A 1 93 ? 5.738 1.802 -31.946 1.00 61.47 93 SER A N 1
ATOM 712 C CA . SER A 1 93 ? 6.624 2.962 -31.798 1.00 61.47 93 SER A CA 1
ATOM 713 C C . SER A 1 93 ? 5.947 4.045 -30.946 1.00 61.47 93 SER A C 1
ATOM 715 O O . SER A 1 93 ? 5.528 5.085 -31.440 1.00 61.47 93 SER A O 1
ATOM 717 N N . LEU A 1 94 ? 5.792 3.778 -29.648 1.00 58.06 94 LEU A N 1
ATOM 718 C CA . LEU A 1 94 ? 5.345 4.774 -28.682 1.00 58.06 94 LEU A CA 1
ATOM 719 C C . LEU A 1 94 ? 6.560 5.586 -28.217 1.00 58.06 94 LEU A C 1
ATOM 721 O O . LEU A 1 94 ? 7.595 4.986 -27.863 1.00 58.06 94 LEU A O 1
ATOM 725 N N . PRO A 1 95 ? 6.465 6.928 -28.200 1.00 60.66 95 PRO A N 1
ATOM 726 C CA . PRO A 1 95 ? 7.541 7.788 -27.738 1.00 60.66 95 PRO A CA 1
ATOM 727 C C . PRO A 1 95 ? 7.917 7.448 -26.289 1.00 60.66 95 PRO A C 1
ATOM 729 O O . PRO A 1 95 ? 7.082 7.090 -25.460 1.00 60.66 95 PRO A O 1
ATOM 732 N N . LYS A 1 96 ? 9.213 7.554 -25.964 1.00 56.69 96 LYS A N 1
ATOM 733 C CA . LYS A 1 96 ? 9.804 7.154 -24.667 1.00 56.69 96 LYS A CA 1
ATOM 734 C C . LYS A 1 96 ? 9.092 7.762 -23.450 1.00 56.69 96 LYS A C 1
ATOM 736 O O . LYS A 1 96 ? 9.106 7.159 -22.379 1.00 56.69 96 LYS A O 1
ATOM 741 N N . ILE A 1 97 ? 8.470 8.930 -23.624 1.00 56.00 97 ILE A N 1
ATOM 742 C CA . ILE A 1 97 ? 7.711 9.615 -22.578 1.00 56.00 97 ILE A CA 1
ATOM 743 C C . ILE A 1 97 ? 6.444 8.850 -22.183 1.00 56.00 97 ILE A C 1
ATOM 745 O O . ILE A 1 97 ? 6.153 8.768 -20.997 1.00 56.00 97 ILE A O 1
ATOM 749 N N . GLU A 1 98 ? 5.765 8.194 -23.125 1.00 55.44 98 GLU A N 1
ATOM 750 C CA . GLU A 1 98 ? 4.558 7.408 -22.847 1.00 55.44 98 GLU A CA 1
ATOM 751 C C . GLU A 1 98 ? 4.896 6.053 -22.222 1.00 55.44 98 GLU A C 1
ATOM 753 O O . GLU A 1 98 ? 4.180 5.581 -21.344 1.00 55.44 98 GLU A O 1
ATOM 758 N N . ARG A 1 99 ? 6.056 5.468 -22.549 1.00 53.34 99 ARG A N 1
ATOM 759 C CA . ARG A 1 99 ? 6.498 4.183 -21.970 1.00 53.34 99 ARG A CA 1
ATOM 760 C C . ARG A 1 99 ? 6.666 4.226 -20.447 1.00 53.34 99 ARG A C 1
ATOM 762 O O . ARG A 1 99 ? 6.450 3.215 -19.789 1.00 53.34 99 ARG A O 1
ATOM 769 N N . LYS A 1 100 ? 7.035 5.376 -19.867 1.00 43.53 100 LYS A N 1
ATOM 770 C CA . LYS A 1 100 ? 7.214 5.523 -18.408 1.00 43.53 100 LYS A CA 1
ATOM 771 C C . LYS A 1 100 ? 5.879 5.499 -17.648 1.00 43.53 100 LYS A C 1
ATOM 773 O O . LYS A 1 100 ? 5.858 5.070 -16.500 1.00 43.53 100 LYS A O 1
ATOM 778 N N . TYR A 1 101 ? 4.793 5.918 -18.300 1.00 46.81 101 TYR A N 1
ATOM 779 C CA . TYR A 1 101 ? 3.434 5.943 -17.745 1.00 46.81 101 TYR A CA 1
ATOM 780 C C . TYR A 1 101 ? 2.578 4.745 -18.192 1.00 46.81 101 TYR A C 1
ATOM 782 O O . TYR A 1 101 ? 1.529 4.503 -17.610 1.00 46.81 101 TYR A O 1
ATOM 790 N N . SER A 1 102 ? 3.028 3.977 -19.193 1.00 51.62 102 SER A N 1
ATOM 791 C CA . SER A 1 102 ? 2.306 2.815 -19.739 1.00 51.62 102 SER A CA 1
ATOM 792 C C . SER A 1 102 ? 2.664 1.477 -19.068 1.00 51.62 102 SER A C 1
ATOM 794 O O . SER A 1 102 ? 2.017 0.466 -19.317 1.00 51.62 102 SER A O 1
ATOM 796 N N . LEU A 1 103 ? 3.700 1.442 -18.218 1.00 65.44 103 LEU A N 1
ATOM 797 C CA . LEU A 1 103 ? 4.158 0.230 -17.523 1.00 65.44 103 LEU A CA 1
ATOM 798 C C . LEU A 1 103 ? 3.731 0.226 -16.048 1.00 65.44 103 LEU A C 1
ATOM 800 O O . LEU A 1 103 ? 4.560 -0.005 -15.156 1.00 65.44 103 LEU A O 1
ATOM 804 N N . SER A 1 104 ? 2.454 0.488 -15.780 1.00 68.31 104 SER A N 1
ATOM 805 C CA . SER A 1 104 ? 1.882 0.352 -14.444 1.00 68.31 104 SER A CA 1
ATOM 806 C C . SER A 1 104 ? 1.218 -1.006 -14.222 1.00 68.31 104 SER A C 1
ATOM 808 O O . SER A 1 104 ? 0.613 -1.586 -15.115 1.00 68.31 104 SER A O 1
ATOM 810 N N . SER A 1 105 ? 1.337 -1.523 -13.006 1.00 78.12 105 SER A N 1
ATOM 811 C CA . SER A 1 105 ? 0.689 -2.746 -12.539 1.00 78.12 105 SER A CA 1
ATOM 812 C C . SER A 1 105 ? -0.174 -2.452 -11.314 1.00 78.12 105 SER A C 1
ATOM 814 O O . SER A 1 105 ? 0.001 -1.430 -10.648 1.00 78.12 105 SER A O 1
ATOM 816 N N . ASN A 1 106 ? -1.079 -3.376 -10.996 1.00 84.25 106 ASN A N 1
ATOM 817 C CA . ASN A 1 106 ? -1.972 -3.267 -9.848 1.00 84.25 106 ASN A CA 1
ATOM 818 C C . ASN A 1 106 ? -1.680 -4.374 -8.830 1.00 84.25 106 ASN A C 1
ATOM 820 O O . ASN A 1 106 ? -1.331 -5.492 -9.210 1.00 84.25 106 ASN A O 1
ATOM 824 N N . VAL A 1 107 ? -1.859 -4.074 -7.546 1.00 83.75 107 VAL A N 1
ATOM 825 C CA . VAL A 1 107 ? -1.754 -5.046 -6.448 1.00 83.75 107 VAL A CA 1
ATOM 826 C C . VAL A 1 107 ? -3.001 -4.930 -5.582 1.00 83.75 107 VAL A C 1
ATOM 828 O O . VAL A 1 107 ? -3.327 -3.841 -5.122 1.00 83.75 107 VAL A O 1
ATOM 831 N N . THR A 1 108 ? -3.689 -6.046 -5.343 1.00 87.38 108 THR A N 1
ATOM 832 C CA . THR A 1 108 ? -4.814 -6.103 -4.400 1.00 87.38 108 THR A CA 1
ATOM 833 C C . THR A 1 108 ? -4.325 -6.557 -3.034 1.00 87.38 108 THR A C 1
ATOM 835 O O . THR A 1 108 ? -3.572 -7.523 -2.922 1.00 87.38 108 THR A O 1
ATOM 838 N N . VAL A 1 109 ? -4.753 -5.839 -2.005 1.00 84.44 109 VAL A N 1
ATOM 839 C CA . VAL A 1 109 ? -4.397 -6.038 -0.603 1.00 84.44 109 VAL A CA 1
ATOM 840 C C . VAL A 1 109 ? -5.695 -6.270 0.149 1.00 84.44 109 VAL A C 1
ATOM 842 O O . VAL A 1 109 ? -6.601 -5.452 0.027 1.00 84.44 109 VAL A O 1
ATOM 845 N N . CYS A 1 110 ? -5.786 -7.362 0.900 1.00 82.38 110 CYS A N 1
ATOM 846 C CA . CYS A 1 110 ? -6.930 -7.664 1.755 1.00 82.38 110 CYS A CA 1
ATOM 847 C C . CYS A 1 110 ? -6.446 -7.924 3.184 1.00 82.38 110 CYS A C 1
ATOM 849 O O . CYS A 1 110 ? -5.388 -8.540 3.348 1.00 82.38 110 CYS A O 1
ATOM 851 N N . GLY A 1 111 ? -7.187 -7.449 4.185 1.00 67.88 111 GLY A N 1
ATOM 852 C CA . GLY A 1 111 ? -6.833 -7.531 5.606 1.00 67.88 111 GLY A CA 1
ATOM 853 C C . GLY A 1 111 ? -8.030 -7.748 6.513 1.00 67.88 111 GLY A C 1
ATOM 854 O O . GLY A 1 111 ? -9.151 -7.369 6.114 1.00 67.88 111 GLY A O 1
#

Sequence (111 aa):
MDSTTPVPVTVKSRRKRQTWLFVTHDSSTNDSTIREFKFDELNTTDTCATLRDLRSATRYIVYVTASNGFGTSVPSSRALAATNAIVTPSNASLPKIERKYSLSSNVTVCG

Nearest PDB structures (foldseek):
  4go6-assembly1_B  TM=9.363E-01  e=2.980E+00  Homo sapiens

Solvent-accessible surface area (backbone atoms only — not comparable to full-atom values): 7546 Å² total; per-residue (Å²): 140,82,85,80,76,81,76,84,78,80,74,78,74,78,76,80,76,56,68,47,78,46,76,48,74,40,85,89,78,72,44,73,50,80,46,80,45,76,60,84,83,77,97,68,92,64,52,61,50,72,49,66,79,33,63,36,62,37,81,43,82,46,66,54,63,57,72,58,100,90,49,67,53,77,69,50,77,77,43,83,47,72,30,64,71,74,80,75,66,86,83,65,88,67,58,75,77,55,56,74,73,69,40,55,30,68,50,78,49,73,107

pLDDT: mean 74.89, std 15.8, range [32.91, 92.56]

Organism: Ascaris suum (NCBI:txid6253)

InterPro domains:
  IPR003961 Fibronectin type III [cd00063] (38-83)
  IPR013783 Immunoglobulin-like fold [G3DSA:2.60.40.10] (3-85)
  IPR036116 Fibronectin type III superfamily [SSF49265] (36-90)